Protein AF-A0A496WSV6-F1 (afdb_monomer_lite)

Structure (mmCIF, N/CA/C/O backbone):
data_AF-A0A496WSV6-F1
#
_entry.id   AF-A0A496WSV6-F1
#
loop_
_atom_site.group_PDB
_atom_site.id
_atom_site.type_symbol
_atom_site.label_atom_id
_atom_site.label_alt_id
_atom_site.label_comp_id
_atom_site.label_asym_id
_atom_site.label_entity_id
_atom_site.label_seq_id
_atom_site.pdbx_PDB_ins_code
_atom_site.Cartn_x
_atom_site.Cartn_y
_atom_site.Cartn_z
_atom_site.occupancy
_atom_site.B_iso_or_equiv
_atom_site.auth_seq_id
_atom_site.auth_comp_id
_atom_site.auth_asym_id
_atom_site.auth_atom_id
_atom_site.pdbx_PDB_model_num
ATOM 1 N N . MET A 1 1 ? -21.208 18.941 12.360 1.00 35.00 1 MET A N 1
ATOM 2 C CA . MET A 1 1 ? -20.197 18.711 11.307 1.00 35.00 1 MET A CA 1
ATOM 3 C C . MET A 1 1 ? -18.837 18.659 11.992 1.00 35.00 1 MET A C 1
ATOM 5 O O . MET A 1 1 ? -18.360 19.698 12.429 1.00 35.00 1 MET A O 1
ATOM 9 N N . LYS A 1 2 ? -18.285 17.466 12.254 1.00 34.62 2 LYS A N 1
ATOM 10 C CA . LYS A 1 2 ? -16.935 17.364 12.831 1.00 34.62 2 LYS A CA 1
ATOM 11 C C . LYS A 1 2 ? -15.963 17.747 11.719 1.00 34.62 2 LYS A C 1
ATOM 13 O O . LYS A 1 2 ? -15.994 17.139 10.658 1.00 34.62 2 LYS A O 1
ATOM 18 N N . THR A 1 3 ? -15.175 18.789 11.933 1.00 40.41 3 THR A N 1
ATOM 19 C CA . THR A 1 3 ? -14.076 19.157 11.043 1.00 40.41 3 THR A CA 1
ATOM 20 C C . THR A 1 3 ? -13.110 17.978 10.977 1.00 40.41 3 THR A C 1
ATOM 22 O O . THR A 1 3 ? -12.469 17.640 11.974 1.00 40.41 3 THR A O 1
ATOM 25 N N . GLU A 1 4 ? -13.053 17.300 9.830 1.00 49.38 4 GLU A N 1
ATOM 26 C CA . GLU A 1 4 ? -12.077 16.242 9.590 1.00 49.38 4 GLU A CA 1
ATOM 27 C C . GLU A 1 4 ? -10.682 16.852 9.709 1.00 49.38 4 GLU A C 1
ATOM 29 O O . GLU A 1 4 ? -10.250 17.652 8.877 1.00 49.38 4 GLU A O 1
ATOM 34 N N . LYS A 1 5 ? -9.962 16.508 10.777 1.00 53.25 5 LYS A N 1
ATOM 35 C CA . LYS A 1 5 ? -8.532 16.788 10.853 1.00 53.25 5 LYS A CA 1
ATOM 36 C C . LYS A 1 5 ? -7.864 15.941 9.779 1.00 53.25 5 LYS A C 1
ATOM 38 O O . LYS A 1 5 ? -7.619 14.758 9.981 1.00 53.25 5 LYS A O 1
ATOM 43 N N . THR A 1 6 ? -7.578 16.544 8.630 1.00 74.69 6 THR A N 1
ATOM 44 C CA . THR A 1 6 ? -6.783 15.903 7.586 1.00 74.69 6 THR A CA 1
ATOM 45 C C . THR A 1 6 ? -5.396 15.629 8.154 1.00 74.69 6 THR A C 1
ATOM 47 O O . THR A 1 6 ? -4.602 16.549 8.364 1.00 74.69 6 THR A O 1
ATOM 50 N N . HIS A 1 7 ? -5.103 14.366 8.454 1.00 87.62 7 HIS A N 1
ATOM 51 C CA . HIS A 1 7 ? -3.774 13.980 8.901 1.00 87.62 7 HIS A CA 1
ATOM 52 C C . HIS A 1 7 ? -2.754 14.279 7.801 1.00 87.62 7 HIS A C 1
ATOM 54 O O . HIS A 1 7 ? -2.883 13.824 6.660 1.00 87.62 7 HIS A O 1
ATOM 60 N N . LYS A 1 8 ? -1.730 15.066 8.136 1.00 93.88 8 LYS A N 1
ATOM 61 C CA . LYS A 1 8 ? -0.689 15.453 7.186 1.00 93.88 8 LYS A CA 1
ATOM 62 C C . LYS A 1 8 ? 0.379 14.365 7.107 1.00 93.88 8 LYS A C 1
ATOM 64 O O . LYS A 1 8 ? 1.376 14.418 7.821 1.00 93.88 8 LYS A O 1
ATOM 69 N N . TRP A 1 9 ? 0.164 13.417 6.204 1.00 97.00 9 TRP A N 1
ATOM 70 C CA . TRP A 1 9 ? 1.134 12.373 5.888 1.00 97.00 9 TRP A CA 1
ATOM 71 C C . TRP A 1 9 ? 2.426 12.940 5.280 1.00 97.00 9 TRP A C 1
ATOM 73 O O . TRP A 1 9 ? 2.385 13.813 4.407 1.00 97.00 9 TRP A O 1
ATOM 83 N N . ILE A 1 10 ? 3.571 12.398 5.689 1.00 97.56 10 ILE A N 1
ATOM 84 C CA . ILE A 1 10 ? 4.903 12.737 5.173 1.00 97.56 10 ILE A CA 1
ATOM 85 C C . ILE A 1 10 ? 5.230 11.885 3.944 1.00 97.56 10 ILE A C 1
ATOM 87 O O . ILE A 1 10 ? 5.762 12.399 2.954 1.00 97.56 10 ILE A O 1
ATOM 91 N N . PHE A 1 11 ? 4.916 10.587 3.985 1.00 98.00 11 PHE A N 1
ATOM 92 C CA . PHE A 1 11 ? 5.259 9.659 2.907 1.00 98.00 11 PHE A CA 1
ATOM 93 C C . PHE A 1 11 ? 4.763 10.050 1.499 1.00 98.00 11 PHE A C 1
ATOM 95 O O . PHE A 1 11 ? 5.515 9.794 0.558 1.00 98.00 11 PHE A O 1
ATOM 102 N N . PRO A 1 12 ? 3.596 10.701 1.274 1.00 97.62 12 PRO A N 1
ATOM 103 C CA . PRO A 1 12 ? 3.120 10.957 -0.085 1.00 97.62 12 PRO A CA 1
ATOM 104 C C . PRO A 1 12 ? 4.070 11.828 -0.907 1.00 97.62 12 PRO A C 1
ATOM 106 O O . PRO A 1 12 ? 4.170 11.641 -2.113 1.00 97.62 12 PRO A O 1
ATOM 109 N N . ALA A 1 13 ? 4.800 12.745 -0.263 1.00 97.31 13 ALA A N 1
ATOM 110 C CA . ALA A 1 13 ? 5.805 13.566 -0.936 1.00 97.31 13 ALA A CA 1
ATOM 111 C C . ALA A 1 13 ? 7.042 12.756 -1.368 1.00 97.31 13 ALA A C 1
ATOM 113 O O . ALA A 1 13 ? 7.738 13.136 -2.306 1.00 97.31 13 ALA A O 1
ATOM 114 N N . ARG A 1 14 ? 7.321 11.643 -0.679 1.00 97.88 14 ARG A N 1
ATOM 115 C CA . ARG A 1 14 ? 8.462 10.751 -0.938 1.00 97.88 14 ARG A CA 1
ATOM 116 C C . ARG A 1 14 ? 8.141 9.691 -1.991 1.00 97.88 14 ARG A C 1
ATOM 118 O O . ARG A 1 14 ? 9.049 9.265 -2.685 1.00 97.88 14 ARG A O 1
ATOM 125 N N . PHE A 1 15 ? 6.865 9.338 -2.132 1.00 98.12 15 PHE A N 1
ATOM 126 C CA . PHE A 1 15 ? 6.336 8.401 -3.128 1.00 98.12 15 PHE A CA 1
ATOM 127 C C . PHE A 1 15 ? 5.497 9.128 -4.193 1.00 98.12 15 PHE A C 1
ATOM 129 O O . PHE A 1 15 ? 4.384 8.728 -4.530 1.00 98.12 15 PHE A O 1
ATOM 136 N N . ARG A 1 16 ? 5.993 10.265 -4.691 1.00 97.38 16 ARG A N 1
ATOM 137 C CA . ARG A 1 16 ? 5.431 10.883 -5.902 1.00 97.38 16 ARG A CA 1
ATOM 138 C C . ARG A 1 16 ? 5.873 10.086 -7.132 1.00 97.38 16 ARG A C 1
ATOM 140 O O . ARG A 1 16 ? 6.916 9.439 -7.082 1.00 97.38 16 ARG A O 1
ATOM 147 N N . ALA A 1 17 ? 5.120 10.177 -8.225 1.00 97.19 17 ALA A N 1
ATOM 148 C CA . ALA A 1 17 ? 5.533 9.564 -9.483 1.00 97.19 17 ALA A CA 1
ATOM 149 C C . ALA A 1 17 ? 6.942 10.041 -9.879 1.00 97.19 17 ALA A C 1
ATOM 151 O O . ALA A 1 17 ? 7.282 11.218 -9.666 1.00 97.19 17 ALA A O 1
ATOM 152 N N . ASN A 1 18 ? 7.764 9.129 -10.402 1.00 96.25 18 ASN A N 1
ATOM 153 C CA . ASN A 1 18 ? 9.136 9.412 -10.836 1.00 96.25 18 ASN A CA 1
ATOM 154 C C . ASN A 1 18 ? 10.024 10.009 -9.725 1.00 96.25 18 ASN A C 1
ATOM 156 O O . ASN A 1 18 ? 10.886 10.857 -9.973 1.00 96.25 18 ASN A O 1
ATOM 160 N N . ALA A 1 19 ? 9.784 9.635 -8.462 1.00 96.31 19 ALA A N 1
ATOM 161 C CA . ALA A 1 19 ? 10.563 10.134 -7.325 1.00 96.31 19 ALA A CA 1
ATOM 162 C C . ALA A 1 19 ? 11.994 9.581 -7.283 1.00 96.31 19 ALA A C 1
ATOM 164 O O . ALA A 1 19 ? 12.872 1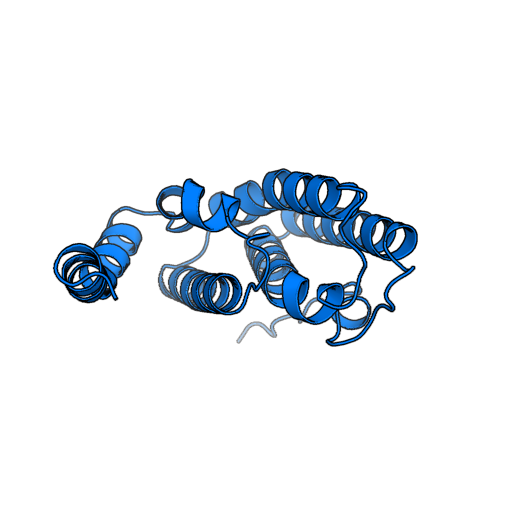0.210 -6.685 1.00 96.31 19 ALA A O 1
ATOM 165 N N . TYR A 1 20 ? 12.222 8.413 -7.880 1.00 97.44 20 TYR A N 1
ATOM 166 C CA . TYR A 1 20 ? 13.450 7.646 -7.740 1.00 97.44 20 TYR A CA 1
ATOM 167 C C . TYR A 1 20 ? 14.100 7.378 -9.099 1.00 97.44 20 TYR A C 1
ATOM 169 O O . TYR A 1 20 ? 13.422 7.152 -10.095 1.00 97.44 20 TYR A O 1
ATOM 177 N N . SER A 1 21 ? 15.433 7.407 -9.134 1.00 95.75 21 SER A N 1
ATOM 178 C CA . SER A 1 21 ? 16.215 6.974 -10.295 1.00 95.75 21 SER A CA 1
ATOM 179 C C . SER A 1 21 ? 16.566 5.491 -10.191 1.00 95.75 21 SER A C 1
ATOM 181 O O . SER A 1 21 ? 16.455 4.886 -9.123 1.00 95.75 21 SER A O 1
ATOM 183 N N . TRP A 1 22 ? 17.095 4.923 -11.272 1.00 95.50 22 TRP A N 1
ATOM 184 C CA . TRP A 1 22 ? 17.426 3.499 -11.352 1.00 95.50 22 TRP A CA 1
ATOM 185 C C . TRP A 1 22 ? 18.351 2.963 -10.246 1.00 95.50 22 TRP A C 1
ATOM 187 O O . TRP A 1 22 ? 18.212 1.815 -9.845 1.00 95.50 22 TRP A O 1
ATOM 197 N N . LYS A 1 23 ? 19.238 3.791 -9.672 1.00 95.25 23 LYS A N 1
ATOM 198 C CA . LYS A 1 23 ? 20.160 3.395 -8.581 1.00 95.25 23 LYS A CA 1
ATOM 199 C C . LYS A 1 23 ? 19.588 3.569 -7.168 1.00 95.25 23 LYS A C 1
ATOM 201 O O . LYS A 1 23 ? 20.305 3.391 -6.182 1.00 95.25 23 LYS A O 1
ATOM 206 N N . ALA A 1 24 ? 18.338 4.003 -7.030 1.00 95.62 24 ALA A N 1
ATOM 207 C CA . ALA A 1 24 ? 17.814 4.498 -5.759 1.00 95.62 24 ALA A CA 1
ATOM 208 C C . ALA A 1 24 ? 17.230 3.413 -4.835 1.00 95.62 24 ALA A C 1
ATOM 210 O O . ALA A 1 24 ? 16.632 3.764 -3.814 1.00 95.62 24 ALA A O 1
ATOM 211 N N . SER A 1 25 ? 17.429 2.121 -5.121 1.00 94.88 25 SER A N 1
ATOM 212 C CA . SER A 1 25 ? 16.811 1.002 -4.388 1.00 94.88 25 SER A CA 1
ATOM 213 C C . SER A 1 25 ? 17.024 1.107 -2.872 1.00 94.88 25 SER A C 1
ATOM 215 O O . SER A 1 25 ? 16.071 1.021 -2.102 1.00 94.88 25 SER A O 1
ATOM 217 N N . ARG A 1 26 ? 18.246 1.427 -2.413 1.00 96.50 26 ARG A N 1
ATOM 218 C CA . ARG A 1 26 ? 18.540 1.611 -0.975 1.00 96.50 26 ARG A CA 1
ATOM 219 C C . ARG A 1 26 ? 17.707 2.726 -0.334 1.00 96.50 26 ARG A C 1
ATOM 221 O O . ARG A 1 26 ? 17.196 2.551 0.774 1.00 96.50 26 ARG A O 1
ATOM 228 N N . LEU A 1 27 ? 17.593 3.873 -1.005 1.00 97.62 27 LEU A N 1
ATOM 229 C CA . LEU A 1 27 ? 16.837 5.019 -0.499 1.00 97.62 27 LEU A CA 1
ATOM 230 C C . LEU A 1 27 ? 15.334 4.720 -0.502 1.00 97.62 27 LEU A C 1
ATOM 232 O O . LEU A 1 27 ? 14.664 5.014 0.486 1.00 97.62 27 LEU A O 1
ATOM 236 N N . ALA A 1 28 ? 14.819 4.097 -1.562 1.00 97.69 28 ALA A N 1
ATOM 237 C CA . ALA A 1 28 ? 13.424 3.681 -1.651 1.00 97.69 28 ALA A CA 1
ATOM 238 C C . ALA A 1 28 ? 13.051 2.703 -0.524 1.00 97.69 28 ALA A C 1
ATOM 240 O O . ALA A 1 28 ? 12.108 2.967 0.223 1.00 97.69 28 ALA A O 1
ATOM 241 N N . CYS A 1 29 ? 13.855 1.659 -0.287 1.00 98.12 29 CYS A N 1
ATOM 242 C CA . CYS A 1 29 ? 13.638 0.719 0.820 1.00 98.12 29 CYS A CA 1
ATOM 243 C C . CYS A 1 29 ? 13.672 1.406 2.196 1.00 98.12 29 CYS A C 1
ATOM 245 O O . CYS A 1 29 ? 12.944 1.027 3.116 1.00 98.12 29 CYS A O 1
ATOM 247 N N . GLN A 1 30 ? 14.518 2.426 2.379 1.00 98.44 30 GLN A N 1
ATOM 248 C CA . GLN A 1 30 ? 14.504 3.235 3.598 1.00 98.44 30 GLN A CA 1
ATOM 249 C C . GLN A 1 30 ? 13.198 4.033 3.729 1.00 98.44 30 GLN A C 1
ATOM 251 O O . GLN A 1 30 ? 12.556 3.971 4.778 1.00 98.44 30 GLN A O 1
ATOM 256 N N . ARG A 1 31 ? 12.786 4.762 2.684 1.00 98.44 31 ARG A N 1
ATOM 257 C CA . ARG A 1 31 ? 11.560 5.576 2.716 1.00 98.44 31 ARG A CA 1
ATOM 258 C C . ARG A 1 31 ? 10.310 4.731 2.911 1.00 98.44 31 ARG A C 1
ATOM 260 O O . ARG A 1 31 ? 9.394 5.180 3.595 1.00 98.44 31 ARG A O 1
ATOM 267 N N . LEU A 1 32 ? 10.305 3.509 2.392 1.00 98.56 32 LEU A N 1
ATOM 268 C CA . LEU A 1 32 ? 9.204 2.573 2.569 1.00 98.56 32 LEU A CA 1
ATOM 269 C C . LEU A 1 32 ? 9.055 2.155 4.033 1.00 98.56 32 LEU A C 1
ATOM 271 O O . LEU A 1 32 ? 7.970 2.263 4.597 1.00 98.56 32 LEU A O 1
ATOM 275 N N . ARG A 1 33 ? 10.157 1.788 4.699 1.00 98.69 33 ARG A N 1
ATOM 276 C CA . ARG A 1 33 ? 10.146 1.470 6.139 1.00 98.69 33 ARG A CA 1
ATOM 277 C C . ARG A 1 33 ? 9.702 2.653 7.001 1.00 98.69 33 ARG A C 1
ATOM 279 O O . ARG A 1 33 ? 8.979 2.465 7.982 1.00 98.69 33 ARG A O 1
ATOM 286 N N . GLU A 1 34 ? 10.122 3.865 6.644 1.00 98.69 34 GLU A N 1
ATOM 287 C CA . GLU A 1 34 ? 9.690 5.096 7.315 1.00 98.69 34 GLU A CA 1
ATOM 288 C C . GLU A 1 34 ? 8.177 5.319 7.158 1.00 98.69 34 GLU A C 1
ATOM 290 O O . GLU A 1 34 ? 7.503 5.583 8.153 1.00 98.69 34 GLU A O 1
ATOM 295 N N . ALA A 1 35 ? 7.637 5.141 5.948 1.00 98.75 35 ALA A N 1
ATOM 296 C CA . ALA A 1 35 ? 6.209 5.274 5.661 1.00 98.75 35 ALA A CA 1
ATOM 297 C C . ALA A 1 35 ? 5.360 4.222 6.397 1.00 98.75 35 ALA A C 1
ATOM 299 O O . ALA A 1 35 ? 4.372 4.562 7.045 1.00 98.75 35 ALA A O 1
ATOM 300 N N . VAL A 1 36 ? 5.788 2.955 6.395 1.00 98.81 36 VAL A N 1
ATOM 301 C CA . VAL A 1 36 ? 5.125 1.881 7.158 1.00 98.81 36 VAL A CA 1
ATOM 302 C C . VAL A 1 36 ? 5.126 2.201 8.654 1.00 98.81 36 VAL A C 1
ATOM 304 O O . VAL A 1 36 ? 4.118 2.020 9.336 1.00 98.81 36 VAL A O 1
ATOM 307 N N . SER A 1 37 ? 6.240 2.718 9.179 1.00 98.75 37 SER A N 1
ATOM 308 C CA . SER A 1 37 ? 6.344 3.113 10.588 1.00 98.75 37 SER A CA 1
ATOM 309 C C . SER A 1 37 ? 5.427 4.288 10.937 1.00 98.75 37 SER A C 1
ATOM 311 O O . SER A 1 37 ? 4.846 4.305 12.022 1.00 98.75 37 SER A O 1
ATOM 313 N N . GLU A 1 38 ? 5.300 5.269 10.043 1.00 98.56 38 GLU A N 1
ATOM 314 C CA . GLU A 1 38 ? 4.359 6.386 10.162 1.00 98.56 38 GLU A CA 1
ATOM 315 C C . GLU A 1 38 ? 2.911 5.873 10.240 1.00 98.56 38 GLU A C 1
ATOM 317 O O . GLU A 1 38 ? 2.216 6.148 11.220 1.00 98.56 38 GLU A O 1
ATOM 322 N N . ILE A 1 39 ? 2.497 5.035 9.285 1.00 98.69 39 ILE A N 1
ATOM 323 C CA . ILE A 1 39 ? 1.144 4.461 9.214 1.00 98.69 39 ILE A CA 1
ATOM 324 C C . ILE A 1 39 ? 0.834 3.612 10.447 1.00 98.69 39 ILE 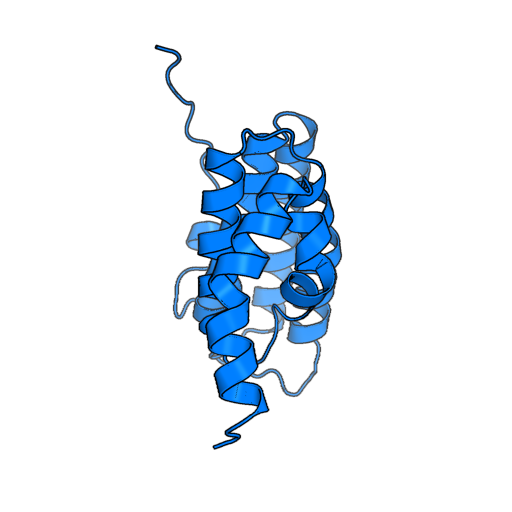A C 1
ATOM 326 O O . ILE A 1 39 ? -0.195 3.813 11.092 1.0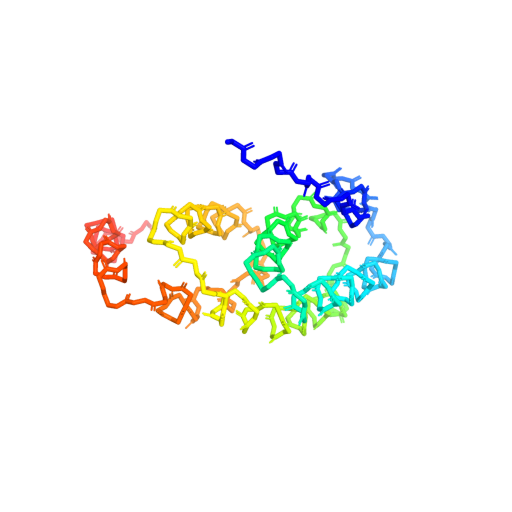0 98.69 39 ILE A O 1
ATOM 330 N N . LYS A 1 40 ? 1.750 2.723 10.855 1.00 98.69 40 LYS A N 1
ATOM 331 C CA . LYS A 1 40 ? 1.595 1.903 12.068 1.00 98.69 40 LYS A CA 1
ATOM 332 C C . LYS A 1 40 ? 1.387 2.751 13.323 1.00 98.69 40 LYS A C 1
ATOM 334 O O . LYS A 1 40 ? 0.640 2.349 14.211 1.00 98.69 40 LYS A O 1
ATOM 339 N N . LYS A 1 41 ? 2.053 3.905 13.439 1.00 98.25 41 LYS A N 1
ATOM 340 C CA . LYS A 1 41 ? 1.884 4.804 14.594 1.00 98.25 41 LYS A CA 1
ATOM 341 C C . LYS A 1 41 ? 0.497 5.439 14.620 1.00 98.25 41 LYS A C 1
ATOM 343 O O . LYS A 1 41 ? -0.092 5.509 15.696 1.00 98.25 41 LYS A O 1
ATOM 348 N N . VAL A 1 42 ? -0.013 5.871 13.468 1.00 98.06 42 VAL A N 1
ATOM 349 C CA . VAL A 1 42 ? -1.357 6.456 13.349 1.00 98.06 42 VAL A CA 1
ATOM 350 C C . VAL A 1 42 ? -2.430 5.398 13.599 1.00 98.06 42 VAL A C 1
ATOM 352 O O . VAL A 1 42 ? -3.299 5.607 14.440 1.00 98.06 42 VAL A O 1
ATOM 355 N N . ALA A 1 43 ? -2.296 4.219 12.985 1.00 97.69 43 ALA A N 1
ATOM 356 C CA . ALA A 1 43 ? -3.246 3.112 13.101 1.00 97.69 43 ALA A CA 1
ATOM 357 C C . ALA A 1 43 ? -3.493 2.645 14.547 1.00 97.69 43 ALA A C 1
ATOM 359 O O . ALA A 1 43 ? -4.569 2.148 14.858 1.00 97.69 43 ALA A O 1
ATOM 360 N N . LYS A 1 44 ? -2.519 2.823 15.452 1.00 97.06 44 LYS A N 1
ATOM 361 C CA . LYS A 1 44 ? -2.681 2.505 16.883 1.00 97.06 44 LYS A CA 1
ATOM 362 C C . LYS A 1 44 ? -3.725 3.371 17.589 1.00 97.06 44 LYS A C 1
ATOM 364 O O . LYS A 1 44 ? -4.266 2.938 18.600 1.00 97.06 44 LYS A O 1
ATOM 369 N N . LYS A 1 45 ? -3.939 4.602 17.121 1.00 96.31 45 LYS A N 1
ATOM 370 C CA . LYS A 1 45 ? -4.863 5.573 17.729 1.00 96.31 45 LYS A CA 1
ATOM 371 C C . LYS A 1 45 ? -6.112 5.771 16.882 1.00 96.31 45 LYS A C 1
ATOM 373 O O . LYS A 1 45 ? -7.200 5.908 17.424 1.00 96.31 45 LYS A O 1
ATOM 378 N N . GLU A 1 46 ? -5.935 5.784 15.566 1.00 96.50 46 GLU A N 1
ATOM 379 C CA . GLU A 1 46 ? -6.973 6.059 14.578 1.00 96.50 46 GLU A CA 1
ATOM 380 C C . GLU A 1 46 ? -6.910 4.964 13.496 1.00 96.50 46 GLU A C 1
ATOM 382 O O . GLU A 1 46 ? -6.272 5.160 12.458 1.00 96.50 46 GLU A O 1
ATOM 387 N N . PRO A 1 47 ? -7.499 3.775 13.742 1.00 96.25 47 PRO A N 1
ATOM 388 C CA . PRO A 1 47 ? -7.345 2.621 12.855 1.00 96.25 47 PRO A CA 1
ATOM 389 C C . PRO A 1 47 ? -7.875 2.856 11.437 1.00 96.25 47 PRO A C 1
ATOM 391 O O . PRO A 1 47 ? -7.211 2.471 10.479 1.00 96.25 47 PRO A O 1
ATOM 394 N N . GLU A 1 48 ? -9.016 3.538 11.287 1.00 96.62 48 GLU A N 1
ATOM 395 C CA . GLU A 1 48 ? -9.576 3.901 9.975 1.00 96.62 48 GLU A CA 1
ATOM 396 C C . GLU A 1 48 ? -8.626 4.800 9.179 1.00 96.62 48 GLU A C 1
ATOM 398 O O . GLU A 1 48 ? -8.317 4.529 8.021 1.00 96.62 48 GLU A O 1
ATOM 403 N N . LEU A 1 49 ? -8.080 5.830 9.829 1.00 97.19 49 LEU A N 1
ATOM 404 C CA . LEU A 1 49 ? -7.100 6.719 9.217 1.00 97.19 49 LEU A CA 1
ATOM 405 C C . LEU A 1 49 ? -5.802 5.973 8.868 1.00 97.19 49 LEU A C 1
ATOM 407 O O . LEU A 1 49 ? -5.198 6.227 7.829 1.00 97.19 49 LEU A O 1
ATOM 411 N N . GLY A 1 50 ? -5.379 5.032 9.714 1.00 98.12 50 GLY A N 1
ATOM 412 C CA . GLY A 1 50 ? -4.266 4.132 9.427 1.00 98.12 50 GLY A CA 1
ATOM 413 C C . GLY A 1 50 ? -4.508 3.270 8.185 1.00 98.12 50 GLY A C 1
ATOM 414 O O . GLY A 1 50 ? -3.609 3.146 7.354 1.00 98.12 50 GLY A O 1
ATOM 415 N N . GLY A 1 51 ? -5.717 2.724 8.029 1.00 98.19 51 GLY A N 1
ATOM 416 C CA . GLY A 1 51 ? -6.130 1.990 6.832 1.00 98.19 51 GLY A CA 1
ATOM 417 C C . GLY A 1 51 ? -6.108 2.866 5.575 1.00 98.19 51 GLY A C 1
ATOM 418 O O . GLY A 1 51 ? -5.505 2.478 4.578 1.00 98.19 51 GLY A O 1
ATOM 419 N N . GLU A 1 52 ? -6.631 4.092 5.650 1.00 98.12 52 GLU A N 1
ATOM 420 C CA . GLU A 1 52 ? -6.564 5.065 4.547 1.00 98.12 52 GLU A CA 1
ATOM 421 C C . GLU A 1 52 ? -5.109 5.382 4.164 1.00 98.12 52 GLU A C 1
ATOM 423 O O . GLU A 1 52 ? -4.760 5.425 2.984 1.00 98.12 52 GLU A O 1
ATOM 428 N N . GLY A 1 53 ? -4.230 5.561 5.156 1.00 98.38 53 GLY A N 1
ATOM 429 C CA . GLY A 1 53 ? -2.797 5.761 4.934 1.00 98.38 53 GLY A CA 1
ATOM 430 C C . GLY A 1 53 ? -2.121 4.565 4.256 1.00 98.38 53 GLY A C 1
ATOM 431 O O . GLY A 1 53 ? -1.292 4.760 3.368 1.00 98.38 53 GLY A O 1
ATOM 432 N N . ALA A 1 54 ? -2.493 3.340 4.637 1.00 98.75 54 ALA A N 1
ATOM 433 C CA . ALA A 1 54 ? -1.997 2.107 4.029 1.00 98.75 54 ALA A CA 1
ATOM 434 C C . ALA A 1 54 ? -2.410 1.982 2.557 1.00 98.75 54 ALA A C 1
ATOM 436 O O . ALA A 1 54 ? -1.538 1.791 1.709 1.00 98.75 54 ALA A O 1
ATOM 437 N N . VAL A 1 55 ? -3.696 2.179 2.248 1.00 98.69 55 VAL A N 1
ATOM 438 C CA . VAL A 1 55 ? -4.211 2.197 0.866 1.00 98.69 55 VAL A CA 1
ATOM 439 C C . VAL A 1 55 ? -3.473 3.252 0.047 1.00 98.69 55 VAL A C 1
ATOM 441 O O . VAL A 1 55 ? -2.925 2.952 -1.010 1.00 98.69 55 VAL A O 1
ATOM 444 N N . ARG A 1 56 ? -3.350 4.472 0.587 1.00 98.56 56 ARG A N 1
ATOM 445 C CA . ARG A 1 56 ? -2.661 5.580 -0.083 1.00 98.56 56 ARG A CA 1
ATOM 446 C C . ARG A 1 56 ? -1.182 5.318 -0.360 1.00 98.56 56 ARG A C 1
ATOM 448 O O . ARG A 1 56 ? -0.636 5.880 -1.308 1.00 98.56 56 ARG A O 1
ATOM 455 N N . LEU A 1 57 ? -0.500 4.541 0.479 1.00 98.69 57 LEU A N 1
ATOM 456 C CA . LEU A 1 57 ? 0.880 4.143 0.217 1.00 98.69 57 LEU A CA 1
ATOM 457 C C . LEU A 1 57 ? 0.945 3.091 -0.894 1.00 98.69 57 LEU A C 1
ATOM 459 O O . LEU A 1 57 ? 1.772 3.251 -1.785 1.00 98.69 57 LEU A O 1
ATOM 463 N N . MET A 1 58 ? 0.069 2.079 -0.871 1.00 98.69 58 MET A N 1
ATOM 464 C CA . MET A 1 58 ? 0.017 1.018 -1.890 1.00 98.69 58 MET A CA 1
ATOM 465 C C . MET A 1 58 ? -0.226 1.578 -3.298 1.00 98.69 58 MET A C 1
ATOM 467 O O . MET A 1 58 ? 0.539 1.261 -4.202 1.00 98.69 58 MET A O 1
ATOM 471 N N . GLU A 1 59 ? -1.173 2.511 -3.459 1.00 98.38 59 GLU A N 1
ATOM 472 C CA . GLU A 1 59 ? -1.423 3.230 -4.728 1.00 98.38 59 GLU A CA 1
ATOM 473 C C . GLU A 1 59 ? -0.183 3.925 -5.301 1.00 98.38 59 GLU A C 1
ATOM 475 O O . GLU A 1 59 ? -0.086 4.211 -6.492 1.00 98.38 59 GLU A O 1
ATOM 480 N N . LYS A 1 60 ? 0.752 4.290 -4.427 1.00 98.25 60 LYS A N 1
ATOM 481 C CA . LYS A 1 60 ? 1.920 5.091 -4.778 1.00 98.25 60 LYS A CA 1
ATOM 482 C C . LYS A 1 60 ? 3.170 4.268 -5.008 1.00 98.25 60 LYS A C 1
ATOM 484 O O . LYS A 1 60 ? 4.179 4.851 -5.398 1.00 98.25 60 LYS A O 1
ATOM 489 N N . LEU A 1 61 ? 3.130 2.961 -4.753 1.00 98.00 61 LEU A N 1
ATOM 490 C CA . LEU A 1 61 ? 4.303 2.110 -4.896 1.00 98.00 61 LEU A CA 1
ATOM 491 C C . LEU A 1 61 ? 4.751 2.068 -6.350 1.00 98.00 61 LEU A C 1
ATOM 493 O O . LEU A 1 61 ? 5.850 2.534 -6.636 1.00 98.00 61 LEU A O 1
ATOM 497 N N . TRP A 1 62 ? 3.899 1.597 -7.261 1.00 97.50 62 TRP A N 1
ATOM 498 C CA . TRP A 1 62 ? 4.301 1.424 -8.653 1.00 97.50 62 TRP A CA 1
ATOM 499 C C . TRP A 1 62 ? 4.769 2.735 -9.317 1.00 97.50 62 TRP A C 1
ATOM 501 O O . TRP A 1 62 ? 5.947 2.805 -9.674 1.00 97.50 62 TRP A O 1
ATOM 511 N N . PRO A 1 63 ? 3.984 3.835 -9.342 1.00 97.75 63 PRO A N 1
ATOM 512 C CA . PRO A 1 63 ? 4.416 5.065 -10.017 1.00 97.75 63 PRO A CA 1
ATOM 513 C C . PRO A 1 63 ? 5.682 5.699 -9.420 1.00 97.75 63 PRO A C 1
ATOM 515 O O . PRO A 1 63 ? 6.389 6.461 -10.077 1.00 97.75 63 PRO A O 1
ATOM 518 N N . ALA A 1 64 ? 5.966 5.463 -8.134 1.00 98.06 64 ALA A N 1
ATOM 519 C CA . ALA A 1 64 ? 7.186 5.976 -7.521 1.00 98.06 64 ALA A CA 1
ATOM 520 C C . ALA A 1 64 ? 8.404 5.105 -7.851 1.00 98.06 64 ALA A C 1
ATOM 522 O O . ALA A 1 64 ? 9.504 5.642 -7.998 1.00 98.06 64 ALA A O 1
ATOM 523 N N . LEU A 1 65 ? 8.222 3.784 -7.909 1.00 97.44 65 LEU A N 1
ATOM 524 C CA . LEU A 1 65 ? 9.295 2.790 -7.929 1.00 97.44 65 LEU A CA 1
ATOM 525 C C . LEU A 1 65 ? 9.606 2.229 -9.326 1.00 97.44 65 LEU A C 1
ATOM 527 O O . LEU A 1 65 ? 10.656 1.610 -9.471 1.00 97.44 65 LEU A O 1
ATOM 531 N N . GLU A 1 66 ? 8.759 2.471 -10.332 1.00 96.75 66 GLU A N 1
ATOM 532 C CA . GLU A 1 66 ? 8.830 1.871 -11.681 1.00 96.75 66 GLU A CA 1
ATOM 533 C C . GLU A 1 66 ? 10.178 2.033 -12.404 1.00 96.75 66 GLU A C 1
ATOM 535 O O . GLU A 1 66 ? 10.541 1.225 -13.254 1.00 96.75 66 GLU A O 1
ATOM 540 N N . HIS A 1 67 ? 10.955 3.064 -12.067 1.00 96.56 67 HIS A N 1
ATOM 541 C CA . HIS A 1 67 ? 12.250 3.333 -12.695 1.00 96.56 67 HIS A CA 1
ATOM 542 C C . HIS A 1 67 ? 13.448 2.748 -11.951 1.00 96.56 67 HIS A C 1
ATOM 544 O O . HIS A 1 67 ? 14.577 2.917 -12.412 1.00 96.56 67 HIS A O 1
ATOM 550 N N . ILE A 1 68 ? 13.244 2.128 -10.786 1.00 96.19 68 ILE A N 1
ATOM 551 C CA . ILE A 1 68 ? 14.326 1.547 -9.992 1.00 96.19 68 ILE A CA 1
ATOM 552 C C . ILE A 1 68 ? 14.758 0.212 -10.604 1.00 96.19 68 ILE A C 1
ATOM 554 O O . ILE A 1 68 ? 13.922 -0.601 -10.971 1.00 96.19 68 ILE A O 1
ATOM 558 N N . ASP A 1 69 ? 16.065 -0.051 -10.653 1.00 92.44 69 ASP A N 1
ATOM 559 C CA . ASP A 1 69 ? 16.568 -1.379 -11.001 1.00 92.44 69 ASP A CA 1
ATOM 560 C C . ASP A 1 69 ? 16.229 -2.388 -9.886 1.00 92.44 69 ASP A C 1
ATOM 562 O O . ASP A 1 69 ? 16.665 -2.267 -8.729 1.00 92.44 69 ASP A O 1
ATOM 566 N N . THR A 1 70 ? 15.418 -3.381 -10.247 1.00 89.81 70 THR A N 1
ATOM 567 C CA . THR A 1 70 ? 14.876 -4.407 -9.352 1.00 89.81 70 THR A CA 1
ATOM 568 C C . THR A 1 70 ? 15.662 -5.717 -9.390 1.00 89.81 70 THR A C 1
ATOM 570 O O . THR A 1 70 ? 15.370 -6.607 -8.591 1.00 89.81 70 THR A O 1
ATOM 573 N N . SER A 1 71 ? 16.699 -5.825 -10.230 1.00 90.38 71 SER A N 1
ATOM 574 C CA . SER A 1 71 ? 17.467 -7.059 -10.475 1.00 90.38 71 SER A CA 1
ATOM 575 C C . SER A 1 71 ? 18.051 -7.711 -9.215 1.00 90.38 71 SER A C 1
ATOM 577 O O . SER A 1 71 ? 18.139 -8.932 -9.124 1.00 90.38 71 SER A O 1
ATOM 579 N N . SER A 1 72 ? 18.407 -6.913 -8.203 1.00 89.44 72 SER A N 1
ATOM 580 C CA . SER A 1 72 ? 18.927 -7.411 -6.917 1.00 89.44 72 SER A CA 1
ATOM 581 C C . SER A 1 72 ? 17.881 -8.089 -6.020 1.00 89.44 72 SER A C 1
ATOM 583 O O . SER A 1 72 ? 18.241 -8.648 -4.986 1.00 89.44 72 SER A O 1
ATOM 585 N N . GLY A 1 73 ? 16.586 -7.958 -6.326 1.00 92.56 73 GLY A N 1
ATOM 586 C CA . GLY A 1 73 ? 15.474 -8.434 -5.493 1.00 92.56 73 GLY A CA 1
ATOM 587 C C . GLY A 1 73 ? 15.233 -7.632 -4.204 1.00 92.56 73 GLY A C 1
ATOM 588 O O . GLY A 1 73 ? 14.151 -7.710 -3.625 1.00 92.56 73 GLY A O 1
ATOM 589 N N . ALA A 1 74 ? 16.182 -6.791 -3.774 1.00 93.94 74 ALA A N 1
ATOM 590 C CA . ALA A 1 74 ? 16.107 -6.068 -2.502 1.00 93.94 74 ALA A CA 1
ATOM 591 C C . ALA A 1 74 ? 14.885 -5.139 -2.390 1.00 93.94 74 ALA A C 1
ATOM 593 O O . ALA A 1 74 ? 14.318 -4.994 -1.303 1.00 93.94 74 ALA A O 1
ATOM 594 N N . LEU A 1 75 ? 14.477 -4.508 -3.498 1.00 96.31 75 LEU A N 1
ATOM 595 C CA . LEU A 1 75 ? 13.280 -3.666 -3.523 1.00 96.31 75 LEU A CA 1
ATOM 596 C C . LEU A 1 75 ? 12.005 -4.505 -3.401 1.00 96.31 75 LEU A C 1
ATOM 598 O O . LEU A 1 75 ? 11.162 -4.186 -2.569 1.00 96.31 75 LEU A O 1
ATOM 602 N N . GLY A 1 76 ? 11.908 -5.606 -4.153 1.00 96.19 76 GLY A N 1
ATOM 603 C CA . GLY A 1 76 ? 10.770 -6.525 -4.086 1.00 96.19 76 GLY A CA 1
ATOM 604 C C . GLY A 1 76 ? 10.575 -7.098 -2.683 1.00 96.19 76 GLY A C 1
ATOM 605 O O . GLY A 1 76 ? 9.477 -7.020 -2.139 1.00 96.19 76 GLY A O 1
ATOM 606 N N . SER A 1 77 ? 11.647 -7.558 -2.026 1.00 97.00 77 SER A N 1
ATOM 607 C CA . SER A 1 77 ? 11.570 -8.031 -0.635 1.00 97.00 77 SER A CA 1
ATOM 608 C C . SER A 1 77 ? 11.119 -6.937 0.339 1.00 97.00 77 SER A C 1
ATOM 610 O O . SER A 1 77 ? 10.367 -7.210 1.274 1.00 97.00 77 SER A O 1
ATOM 612 N N . ALA A 1 78 ? 11.557 -5.689 0.139 1.00 98.06 78 ALA A N 1
ATOM 613 C CA . ALA A 1 78 ? 11.131 -4.573 0.979 1.00 98.06 78 ALA A CA 1
ATOM 614 C C . ALA A 1 78 ? 9.650 -4.221 0.772 1.00 98.06 78 ALA A C 1
ATOM 616 O O . ALA A 1 78 ? 8.962 -3.925 1.751 1.00 98.06 78 ALA A O 1
ATOM 617 N N . VAL A 1 79 ? 9.165 -4.269 -0.474 1.00 98.19 79 VAL A N 1
ATOM 618 C CA . VAL A 1 79 ? 7.751 -4.065 -0.811 1.00 98.19 79 VAL A CA 1
ATOM 619 C C . VAL A 1 79 ? 6.890 -5.172 -0.221 1.00 98.19 79 VAL A C 1
ATOM 621 O O . VAL A 1 79 ? 5.969 -4.867 0.531 1.00 98.19 79 VAL A O 1
ATOM 624 N N . ASN A 1 80 ? 7.246 -6.437 -0.437 1.00 97.94 80 ASN A N 1
ATOM 625 C CA . ASN A 1 80 ? 6.530 -7.576 0.131 1.00 97.94 80 ASN A CA 1
ATOM 626 C C . ASN A 1 80 ? 6.427 -7.477 1.668 1.00 97.94 80 ASN A C 1
ATOM 628 O O . ASN A 1 80 ? 5.330 -7.493 2.224 1.00 97.94 80 ASN A O 1
ATOM 632 N N . LYS A 1 81 ? 7.544 -7.192 2.355 1.00 98.44 81 LYS A N 1
ATOM 633 C CA . LYS A 1 81 ? 7.557 -6.976 3.812 1.00 98.44 81 LYS A CA 1
ATOM 634 C C . LYS A 1 81 ? 6.677 -5.800 4.258 1.00 98.44 81 LYS A C 1
ATOM 636 O O . LYS A 1 81 ? 6.147 -5.831 5.377 1.00 98.44 81 LYS A O 1
ATOM 641 N N . ALA A 1 82 ? 6.564 -4.749 3.442 1.00 98.62 82 ALA A N 1
ATOM 642 C CA . ALA A 1 82 ? 5.682 -3.618 3.707 1.00 98.62 82 ALA A CA 1
ATOM 643 C C . ALA A 1 82 ? 4.207 -4.001 3.531 1.00 98.62 82 ALA A C 1
ATOM 645 O O . ALA A 1 82 ? 3.390 -3.619 4.365 1.00 98.62 82 ALA A O 1
ATOM 646 N N . LEU A 1 83 ? 3.858 -4.790 2.514 1.00 98.69 83 LEU A N 1
ATOM 647 C CA . LEU A 1 83 ? 2.491 -5.277 2.313 1.00 98.69 83 LEU A CA 1
ATOM 648 C C . LEU A 1 83 ? 2.046 -6.209 3.447 1.00 98.69 83 LEU A C 1
ATOM 650 O O . LEU A 1 83 ? 0.964 -5.999 3.996 1.00 98.69 83 LEU A O 1
ATOM 654 N N . ASP A 1 84 ? 2.912 -7.120 3.902 1.00 98.50 84 ASP A N 1
ATOM 655 C CA . ASP A 1 84 ? 2.667 -7.958 5.091 1.00 98.50 84 ASP A CA 1
ATOM 656 C C . ASP A 1 84 ? 2.311 -7.133 6.331 1.00 98.50 84 ASP A C 1
ATOM 658 O O . ASP A 1 84 ? 1.522 -7.541 7.183 1.00 98.50 84 ASP A O 1
ATOM 662 N N . ASP A 1 85 ? 2.916 -5.954 6.442 1.00 98.56 85 ASP A N 1
ATOM 663 C CA . ASP A 1 85 ? 2.720 -5.040 7.554 1.00 98.56 85 ASP A CA 1
ATOM 664 C C . ASP A 1 85 ? 1.457 -4.177 7.409 1.00 98.56 85 ASP A C 1
ATOM 666 O O . ASP A 1 85 ? 0.845 -3.822 8.419 1.00 98.56 85 ASP A O 1
ATOM 670 N N . LEU A 1 86 ? 1.091 -3.802 6.181 1.00 98.75 86 LEU A N 1
ATOM 671 C CA . LEU A 1 86 ? 0.024 -2.844 5.886 1.00 98.75 86 LEU A CA 1
ATOM 672 C C . LEU A 1 86 ? -1.335 -3.511 5.655 1.00 98.75 86 LEU A C 1
ATOM 674 O O . LEU A 1 86 ? -2.341 -2.983 6.125 1.00 98.75 86 LEU A O 1
ATOM 678 N N . ILE A 1 87 ? -1.391 -4.669 4.989 1.00 98.62 87 ILE A N 1
ATOM 679 C CA . ILE A 1 87 ? -2.660 -5.366 4.721 1.00 98.62 87 ILE A CA 1
ATOM 680 C C . ILE A 1 87 ? -3.422 -5.645 6.029 1.00 98.62 87 ILE A C 1
ATOM 682 O O . ILE A 1 87 ? -4.597 -5.287 6.108 1.00 98.62 87 ILE A O 1
ATOM 686 N N . PRO A 1 88 ? -2.801 -6.164 7.114 1.00 98.44 88 PRO A N 1
ATOM 687 C CA . PRO A 1 88 ? -3.514 -6.368 8.375 1.00 98.44 88 PRO A CA 1
ATOM 688 C C . PRO A 1 88 ? -4.074 -5.081 8.994 1.00 98.44 88 PRO A C 1
ATOM 690 O O . PRO A 1 88 ? -5.033 -5.158 9.758 1.00 98.44 88 PRO A O 1
ATOM 693 N N . ILE A 1 89 ? -3.490 -3.914 8.698 1.00 98.50 89 ILE A N 1
ATOM 694 C CA . ILE A 1 89 ? -4.004 -2.618 9.166 1.00 98.50 89 ILE A CA 1
ATOM 695 C C . ILE A 1 89 ? -5.312 -2.291 8.446 1.00 98.50 89 ILE A C 1
ATOM 697 O O . ILE A 1 89 ? -6.279 -1.917 9.102 1.00 98.50 89 ILE A O 1
ATOM 701 N N . ILE A 1 90 ? -5.358 -2.485 7.125 1.00 98.31 90 ILE A N 1
ATOM 702 C CA . ILE A 1 90 ? -6.566 -2.270 6.319 1.00 98.31 90 ILE A CA 1
ATOM 703 C C . ILE A 1 90 ? -7.658 -3.253 6.749 1.00 98.31 90 ILE A C 1
ATOM 705 O O . ILE A 1 90 ? -8.778 -2.846 7.045 1.00 98.31 90 ILE A O 1
ATOM 709 N N . VAL A 1 91 ? -7.326 -4.543 6.861 1.00 97.69 91 VAL A N 1
ATOM 710 C CA . VAL A 1 91 ? -8.270 -5.596 7.269 1.00 97.69 91 VAL A CA 1
ATOM 711 C C . VAL A 1 91 ? -8.912 -5.270 8.621 1.00 97.69 91 VAL A C 1
ATOM 713 O O . VAL A 1 91 ? -10.133 -5.295 8.734 1.00 97.69 91 VAL A O 1
ATOM 716 N N . LYS A 1 92 ? -8.112 -4.891 9.627 1.00 96.50 92 LYS A N 1
ATOM 717 C CA . LYS A 1 92 ? -8.588 -4.639 11.001 1.00 96.50 92 LYS A CA 1
ATOM 718 C C . LYS A 1 92 ? -9.238 -3.268 11.213 1.00 96.50 92 LYS A C 1
ATOM 720 O O . LYS A 1 92 ? -9.794 -3.039 12.286 1.00 96.50 92 LYS A O 1
ATOM 725 N N . ALA A 1 93 ? -9.142 -2.346 10.256 1.00 96.44 93 ALA A N 1
ATOM 726 C CA . ALA A 1 93 ? -9.736 -1.021 10.388 1.00 96.44 93 ALA A CA 1
ATOM 727 C C . ALA A 1 93 ? -11.278 -1.118 10.402 1.00 96.44 93 ALA A C 1
ATOM 729 O O . ALA A 1 93 ? -11.856 -1.650 9.451 1.00 96.44 93 ALA A O 1
ATOM 730 N N . PRO A 1 94 ? -11.967 -0.610 11.439 1.00 94.50 94 PRO A N 1
ATOM 731 C CA . PRO A 1 94 ? -13.420 -0.664 11.517 1.00 94.50 94 PRO A CA 1
ATOM 732 C C . PRO A 1 94 ? -14.013 0.438 10.636 1.00 94.50 94 PRO A C 1
ATOM 734 O O . PRO A 1 94 ? -14.242 1.539 11.106 1.00 94.50 94 PRO A O 1
ATOM 737 N N . THR A 1 95 ? -14.222 0.167 9.351 1.00 93.06 95 THR A N 1
ATOM 738 C CA . THR A 1 95 ? -14.798 1.134 8.407 1.00 93.06 95 THR A CA 1
ATOM 739 C C . THR A 1 95 ? -16.211 0.754 7.999 1.00 93.06 95 THR A C 1
ATOM 741 O O . THR A 1 95 ? -16.580 -0.421 8.003 1.00 93.06 95 THR A O 1
ATOM 744 N N . ASP A 1 96 ? -17.010 1.751 7.615 1.00 92.44 96 ASP A N 1
ATOM 745 C CA . ASP A 1 96 ? -18.277 1.478 6.946 1.00 92.44 96 ASP A CA 1
ATOM 746 C C . ASP A 1 96 ? -18.055 0.871 5.547 1.00 92.44 96 ASP A C 1
ATOM 748 O O . ASP A 1 96 ? -16.977 0.978 4.947 1.00 92.44 96 ASP A O 1
ATOM 752 N N . LYS A 1 97 ? -19.105 0.239 5.009 1.00 91.62 97 LYS A N 1
ATOM 753 C CA . LYS A 1 97 ? -19.072 -0.429 3.701 1.00 91.62 97 LYS A CA 1
ATOM 754 C C . LYS A 1 97 ? -18.648 0.509 2.565 1.00 91.62 97 LYS A C 1
ATOM 756 O O . LYS A 1 97 ? -17.958 0.081 1.650 1.00 91.62 97 LYS A O 1
ATOM 761 N N . LYS A 1 98 ? -19.030 1.785 2.616 1.00 92.44 98 LYS A N 1
ATOM 762 C CA . LYS A 1 98 ? -18.759 2.754 1.548 1.00 92.44 98 LYS A CA 1
ATOM 763 C C . LYS A 1 98 ? -17.287 3.165 1.525 1.00 92.44 98 LYS A C 1
ATOM 765 O O . LYS A 1 98 ? -16.696 3.250 0.452 1.00 92.44 98 LYS A O 1
ATOM 770 N N . ILE A 1 99 ? -16.690 3.411 2.691 1.00 94.94 99 ILE A N 1
ATOM 771 C CA . ILE A 1 99 ? -15.251 3.678 2.814 1.00 94.94 99 ILE A CA 1
ATOM 772 C C . ILE A 1 99 ? -14.466 2.441 2.381 1.00 94.94 99 ILE A C 1
ATOM 774 O O . ILE A 1 99 ? -13.506 2.558 1.619 1.00 94.94 99 ILE A O 1
ATOM 778 N N . ARG A 1 100 ? -14.903 1.257 2.826 1.00 96.88 100 ARG A N 1
ATOM 779 C CA . ARG A 1 100 ? -14.273 -0.013 2.474 1.00 96.88 100 ARG A CA 1
ATOM 780 C C . ARG A 1 100 ? -14.288 -0.275 0.967 1.00 96.88 100 ARG A C 1
ATOM 782 O O . ARG A 1 100 ? -13.234 -0.555 0.408 1.00 96.88 100 ARG A O 1
ATOM 789 N N . ASP A 1 101 ? -15.436 -0.114 0.312 1.00 94.81 101 ASP A N 1
ATOM 790 C CA . ASP A 1 101 ? -15.567 -0.263 -1.142 1.00 94.81 101 ASP A CA 1
ATOM 791 C C . ASP A 1 101 ? -14.630 0.700 -1.883 1.00 94.81 101 ASP A C 1
ATOM 793 O O . ASP A 1 101 ? -13.886 0.279 -2.765 1.00 94.81 101 ASP A O 1
ATOM 797 N N . LYS A 1 102 ? -14.567 1.970 -1.461 1.00 96.75 102 LYS A N 1
ATOM 798 C CA . LYS A 1 102 ? -13.670 2.964 -2.070 1.00 96.75 102 LYS A CA 1
ATOM 799 C C . LYS A 1 102 ? -12.189 2.599 -1.923 1.00 96.75 102 LYS A C 1
ATOM 801 O O . LYS A 1 102 ? -11.385 2.898 -2.803 1.00 96.75 102 LYS A O 1
ATOM 806 N N . TRP A 1 103 ? -11.793 1.999 -0.800 1.00 98.19 103 TRP A N 1
ATOM 807 C CA . TRP A 1 103 ? -10.431 1.487 -0.633 1.00 98.19 103 TRP A CA 1
ATOM 808 C C . TRP A 1 103 ? -10.134 0.350 -1.604 1.00 98.19 103 TRP A C 1
ATOM 810 O O . TRP A 1 103 ? -9.062 0.341 -2.202 1.00 98.19 103 TRP A O 1
ATOM 820 N N . LEU A 1 104 ? -11.078 -0.570 -1.791 1.00 98.00 104 LEU A N 1
ATOM 821 C CA . LEU A 1 104 ? -10.929 -1.684 -2.722 1.00 98.00 104 LEU A CA 1
ATOM 822 C C . LEU A 1 104 ? -10.861 -1.193 -4.171 1.00 98.00 104 LEU A C 1
ATOM 824 O O . LEU A 1 104 ? -9.974 -1.616 -4.893 1.00 98.00 104 LEU A O 1
ATOM 828 N N . GLU A 1 105 ? -11.681 -0.223 -4.580 1.00 97.50 105 GLU A N 1
ATOM 829 C CA . GLU A 1 105 ? -11.601 0.388 -5.923 1.00 97.50 105 GLU A CA 1
ATOM 830 C C . GLU A 1 105 ? -10.201 0.936 -6.223 1.00 97.50 105 GLU A C 1
ATOM 832 O O . GLU A 1 105 ? -9.628 0.702 -7.286 1.00 97.50 105 GLU A O 1
ATOM 837 N N . ARG A 1 106 ? -9.618 1.622 -5.240 1.00 98.44 106 ARG A N 1
ATOM 838 C CA . ARG A 1 106 ? -8.275 2.198 -5.328 1.00 98.44 106 ARG A CA 1
ATOM 839 C C . ARG A 1 106 ? -7.179 1.140 -5.377 1.00 98.44 106 ARG A C 1
ATOM 841 O O . ARG A 1 106 ? -6.246 1.264 -6.164 1.00 98.44 106 ARG A O 1
ATOM 848 N N . LEU A 1 107 ? -7.287 0.100 -4.551 1.00 98.31 107 LEU A N 1
ATOM 849 C CA . LEU A 1 107 ? -6.347 -1.022 -4.562 1.00 98.31 107 LEU A CA 1
ATOM 850 C C . LEU A 1 107 ? -6.445 -1.829 -5.857 1.00 98.31 107 LEU A C 1
ATOM 852 O O . LEU A 1 107 ? -5.416 -2.229 -6.388 1.00 98.31 107 LEU A O 1
ATOM 856 N N . TRP A 1 108 ? -7.655 -2.024 -6.382 1.00 96.69 108 TRP A N 1
ATOM 857 C CA . TRP A 1 108 ? -7.889 -2.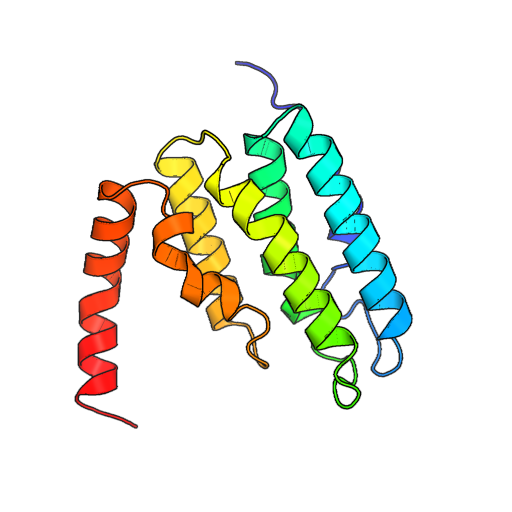681 -7.664 1.00 96.69 108 TRP A CA 1
ATOM 858 C C . TRP A 1 108 ? -7.185 -1.936 -8.793 1.00 96.69 108 TRP A C 1
ATOM 860 O O . TRP A 1 108 ? -6.416 -2.540 -9.535 1.00 96.69 108 TRP A O 1
ATOM 870 N N . GLN A 1 109 ? -7.380 -0.616 -8.874 1.00 97.38 109 GLN A N 1
ATOM 871 C CA . GLN A 1 109 ? -6.690 0.208 -9.864 1.00 97.38 109 GLN A CA 1
ATOM 872 C C . GLN A 1 109 ? -5.168 0.145 -9.690 1.00 97.38 109 GLN A C 1
ATOM 874 O O . GLN A 1 109 ? -4.450 -0.043 -10.663 1.00 97.38 109 GLN A O 1
ATOM 879 N N . ALA A 1 110 ? -4.674 0.235 -8.451 1.00 97.88 110 ALA A N 1
ATOM 880 C CA . ALA A 1 110 ? -3.244 0.150 -8.179 1.00 97.88 110 ALA A CA 1
ATOM 881 C C . ALA A 1 110 ? -2.637 -1.194 -8.616 1.00 97.88 110 ALA A C 1
ATOM 883 O O . ALA A 1 110 ? -1.534 -1.196 -9.149 1.00 97.88 110 ALA A O 1
ATOM 884 N N . MET A 1 111 ? -3.343 -2.314 -8.409 1.00 96.50 111 MET A N 1
ATOM 885 C CA . MET A 1 111 ? -2.925 -3.634 -8.901 1.00 96.50 111 MET A CA 1
ATOM 886 C C . MET A 1 111 ? -2.951 -3.702 -10.429 1.00 96.50 111 MET A C 1
ATOM 888 O O . MET A 1 111 ? -2.025 -4.239 -11.022 1.00 96.50 111 MET A O 1
ATOM 892 N N . ALA A 1 112 ? -3.988 -3.153 -11.068 1.00 94.06 112 ALA A N 1
ATOM 893 C CA . ALA A 1 112 ? -4.102 -3.140 -12.526 1.00 94.06 112 ALA A CA 1
ATOM 894 C C . ALA A 1 112 ? -2.987 -2.321 -13.199 1.00 94.06 112 ALA A C 1
ATOM 896 O O . ALA A 1 112 ? -2.546 -2.669 -14.292 1.00 94.06 112 ALA A O 1
ATOM 897 N N . ASP A 1 113 ? -2.526 -1.255 -12.540 1.00 95.88 113 ASP A N 1
ATOM 898 C CA . ASP A 1 113 ? -1.441 -0.403 -13.029 1.00 95.88 113 ASP A CA 1
ATOM 899 C C . ASP A 1 113 ? -0.043 -0.978 -12.734 1.00 95.88 113 ASP A C 1
ATOM 901 O O . ASP A 1 113 ? 0.937 -0.500 -13.303 1.00 95.88 113 ASP A O 1
ATOM 905 N N . ASP A 1 114 ? 0.077 -1.967 -11.843 1.00 94.75 114 ASP A N 1
ATOM 906 C CA . ASP A 1 114 ? 1.355 -2.494 -11.361 1.00 94.75 114 ASP A CA 1
ATOM 907 C C . ASP A 1 114 ? 2.081 -3.330 -12.425 1.00 94.75 114 ASP A C 1
ATOM 909 O O . ASP A 1 114 ? 1.755 -4.488 -12.683 1.00 94.75 114 ASP A O 1
ATOM 913 N N . GLY A 1 115 ? 3.117 -2.749 -13.028 1.00 91.75 115 GLY A N 1
ATOM 914 C CA . GLY A 1 115 ? 3.854 -3.379 -14.123 1.00 91.75 115 GLY A CA 1
ATOM 915 C C . GLY A 1 115 ? 4.799 -4.515 -13.720 1.00 91.75 115 GLY A C 1
ATOM 916 O O . GLY A 1 115 ? 5.361 -5.156 -14.608 1.00 91.75 115 GLY A O 1
ATOM 917 N N . VAL A 1 116 ? 5.021 -4.761 -12.421 1.00 92.19 116 VAL A N 1
ATOM 918 C CA . VAL A 1 116 ? 5.945 -5.811 -11.932 1.00 92.19 116 VAL A CA 1
ATOM 919 C C . VAL A 1 116 ? 5.351 -6.688 -10.832 1.00 92.19 116 VAL A C 1
ATOM 921 O O . VAL A 1 116 ? 6.091 -7.430 -10.184 1.00 92.19 116 VAL A O 1
ATOM 924 N N . ASP A 1 117 ? 4.037 -6.607 -10.628 1.00 93.50 117 ASP A N 1
ATOM 925 C CA . ASP A 1 117 ? 3.291 -7.441 -9.684 1.00 93.50 117 ASP A CA 1
ATOM 926 C C . ASP A 1 117 ? 3.770 -7.320 -8.221 1.00 93.50 117 ASP A C 1
ATOM 928 O O . ASP A 1 117 ? 3.790 -8.273 -7.439 1.00 93.50 117 ASP A O 1
ATOM 932 N N . TYR A 1 118 ? 4.166 -6.115 -7.806 1.00 95.88 118 TYR A N 1
ATOM 933 C CA . TYR A 1 118 ? 4.448 -5.843 -6.399 1.00 95.88 118 TYR A CA 1
ATOM 934 C C . TYR A 1 118 ? 3.239 -6.056 -5.496 1.00 95.88 118 TYR A C 1
ATOM 936 O O . TYR A 1 118 ? 3.405 -6.478 -4.350 1.00 95.88 118 TYR A O 1
ATOM 944 N N . LEU A 1 119 ? 2.045 -5.741 -5.988 1.00 97.62 119 LEU A N 1
ATOM 945 C CA . LEU A 1 119 ? 0.795 -5.808 -5.251 1.00 97.62 119 LEU A CA 1
ATOM 946 C C . LEU A 1 119 ? 0.122 -7.188 -5.290 1.00 97.62 119 LEU A C 1
ATOM 948 O O . LEU A 1 119 ? -0.959 -7.308 -4.720 1.00 97.62 119 LEU A O 1
ATOM 952 N N . SER A 1 120 ? 0.757 -8.239 -5.827 1.00 96.62 120 SER A N 1
ATOM 953 C CA . SER A 1 120 ? 0.253 -9.627 -5.761 1.00 96.62 120 SER A CA 1
ATOM 954 C C . SER A 1 120 ? -0.324 -10.021 -4.382 1.00 96.62 120 SER A C 1
ATOM 956 O O . SER A 1 120 ? -1.470 -10.480 -4.334 1.00 96.62 120 SER A O 1
ATOM 958 N N . PRO A 1 121 ? 0.336 -9.734 -3.233 1.00 98.06 121 PRO A N 1
ATOM 959 C CA . PRO A 1 121 ? -0.215 -10.066 -1.913 1.00 98.06 121 PRO A CA 1
ATOM 960 C C . PRO A 1 121 ? -1.554 -9.387 -1.573 1.00 98.06 121 PRO A C 1
ATOM 962 O O . PRO A 1 121 ? -2.279 -9.852 -0.693 1.00 98.06 121 PRO A O 1
ATOM 965 N N . VAL A 1 122 ? -1.880 -8.263 -2.221 1.00 97.56 122 VAL A N 1
ATOM 966 C CA . VAL A 1 122 ? -3.183 -7.590 -2.094 1.00 97.56 122 VAL A CA 1
ATOM 967 C C . VAL A 1 122 ? -4.267 -8.434 -2.766 1.00 97.56 122 VAL A C 1
ATOM 969 O O . VAL A 1 122 ? -5.326 -8.632 -2.171 1.00 97.56 122 VAL A O 1
ATOM 972 N N . GLY A 1 123 ? -3.987 -8.979 -3.952 1.00 95.06 123 GLY A N 1
ATOM 973 C CA . GLY A 1 123 ? -4.873 -9.901 -4.664 1.00 95.06 123 GLY A CA 1
ATOM 974 C C . GLY A 1 123 ? -5.074 -11.212 -3.903 1.00 95.06 123 GLY A C 1
ATOM 975 O O . GLY A 1 123 ? -6.212 -11.622 -3.676 1.00 95.06 123 GLY A O 1
ATOM 976 N N . ASP A 1 124 ? -3.989 -11.805 -3.395 1.00 96.44 124 ASP A N 1
ATOM 977 C CA . ASP A 1 124 ? -4.034 -13.044 -2.600 1.00 96.44 124 ASP A CA 1
ATOM 978 C C . ASP A 1 124 ? -4.920 -12.917 -1.353 1.00 96.44 124 ASP A C 1
ATOM 980 O O . ASP A 1 124 ? -5.535 -13.883 -0.898 1.00 96.44 124 ASP A O 1
ATOM 984 N N . ARG A 1 125 ? -5.002 -11.706 -0.792 1.00 96.94 125 ARG A N 1
ATOM 985 C CA . ARG A 1 125 ? -5.755 -11.401 0.431 1.00 96.94 125 ARG A CA 1
ATOM 986 C C . ARG A 1 125 ? -7.002 -10.561 0.174 1.00 96.94 125 ARG A C 1
ATOM 988 O O . ARG A 1 125 ? -7.540 -9.960 1.109 1.00 96.94 125 ARG A O 1
ATOM 995 N N . TRP A 1 126 ? -7.503 -10.539 -1.062 1.00 96.44 126 TRP A N 1
ATOM 996 C CA . TRP A 1 126 ? -8.646 -9.708 -1.449 1.00 96.44 126 TRP A CA 1
ATOM 997 C C . TRP A 1 126 ? -9.892 -9.969 -0.595 1.00 96.44 126 TRP A C 1
ATOM 999 O O . TRP A 1 126 ? -10.547 -9.035 -0.131 1.00 96.44 126 TRP A O 1
ATOM 1009 N N . GLY A 1 127 ? -10.186 -11.242 -0.308 1.00 95.00 127 GLY A N 1
ATOM 1010 C CA . GLY A 1 127 ? -11.319 -11.626 0.538 1.00 95.00 127 GLY A CA 1
ATOM 1011 C C . GLY A 1 127 ? -11.217 -11.086 1.970 1.00 95.00 127 GLY A C 1
ATOM 1012 O O . GLY A 1 127 ? -12.213 -10.633 2.531 1.00 95.00 127 GLY A O 1
ATOM 1013 N N . GLU A 1 128 ? -10.015 -11.055 2.551 1.00 96.75 128 GLU A N 1
ATOM 1014 C CA . GLU A 1 128 ? -9.794 -10.440 3.866 1.00 96.75 128 GLU A CA 1
ATOM 1015 C C . GLU A 1 128 ? -9.937 -8.917 3.800 1.00 96.75 128 GLU A C 1
ATOM 1017 O O . GLU A 1 128 ? -10.533 -8.298 4.685 1.00 96.75 128 GLU A O 1
ATOM 1022 N N . LEU A 1 129 ? -9.400 -8.306 2.740 1.00 97.62 129 LEU A N 1
ATOM 1023 C CA . LEU A 1 129 ? -9.489 -6.869 2.504 1.00 97.62 129 LEU A CA 1
ATOM 1024 C C . LEU A 1 129 ? -10.933 -6.406 2.342 1.00 97.62 129 LEU A C 1
ATOM 1026 O O . LEU A 1 129 ? -11.231 -5.298 2.776 1.00 97.62 129 LEU A O 1
ATOM 1030 N N . CYS A 1 130 ? -11.831 -7.243 1.815 1.00 96.44 130 CYS A N 1
ATOM 1031 C CA . CYS A 1 130 ? -13.261 -6.949 1.735 1.00 96.44 130 CYS A CA 1
ATOM 1032 C C . CYS A 1 130 ? -13.900 -6.694 3.109 1.00 96.44 130 CYS A C 1
ATOM 1034 O O . CYS A 1 130 ? -14.840 -5.910 3.213 1.00 96.44 130 CYS A O 1
ATOM 1036 N N . GLY A 1 131 ? -13.398 -7.320 4.179 1.00 91.31 131 GLY A N 1
ATOM 1037 C CA . GLY A 1 131 ? -13.860 -7.105 5.555 1.00 91.31 131 GLY A CA 1
ATOM 1038 C C . GLY A 1 131 ? -15.258 -7.656 5.882 1.00 91.31 131 GLY A C 1
ATOM 1039 O O . GLY A 1 131 ? -15.600 -7.769 7.057 1.00 91.31 131 GLY A O 1
ATOM 1040 N N . SER A 1 132 ? -16.061 -8.032 4.882 1.00 91.75 132 SER A N 1
ATOM 1041 C CA . SER A 1 132 ? -17.341 -8.727 5.049 1.00 91.75 132 SER A CA 1
ATOM 1042 C C . SER A 1 132 ? -17.717 -9.542 3.808 1.00 91.75 132 SER A C 1
ATOM 1044 O O . SER A 1 132 ? -17.283 -9.240 2.692 1.00 91.75 132 SER A O 1
ATOM 1046 N N . ALA A 1 133 ? -18.567 -10.557 3.998 1.00 92.38 133 ALA A N 1
ATOM 1047 C CA . ALA A 1 133 ? -19.101 -11.367 2.902 1.00 92.38 133 ALA A CA 1
ATOM 1048 C C . ALA A 1 133 ? -19.932 -10.532 1.912 1.00 92.38 133 ALA A C 1
ATOM 1050 O O . ALA A 1 133 ? -19.860 -10.769 0.713 1.00 92.38 133 ALA A O 1
ATOM 1051 N N . ASP A 1 134 ? -20.655 -9.514 2.387 1.00 92.56 134 ASP A N 1
ATOM 1052 C CA . ASP A 1 134 ? -21.480 -8.649 1.533 1.00 92.56 134 ASP A CA 1
ATOM 1053 C C . ASP A 1 134 ? -20.653 -7.754 0.602 1.00 92.56 134 ASP A C 1
ATOM 1055 O O . ASP A 1 134 ? -21.118 -7.368 -0.471 1.00 92.56 134 ASP A O 1
ATOM 1059 N N . VAL A 1 135 ? -19.461 -7.337 1.040 1.00 93.50 135 VAL A N 1
ATOM 1060 C CA . VAL A 1 135 ? -18.518 -6.595 0.192 1.00 93.50 135 VAL A 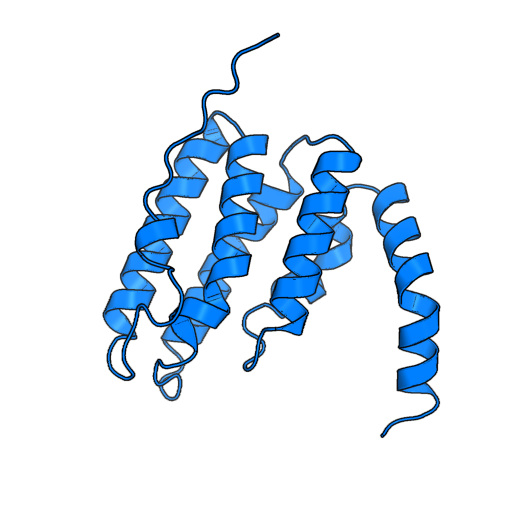CA 1
ATOM 1061 C C . VAL A 1 135 ? -17.852 -7.557 -0.781 1.00 93.50 135 VAL A C 1
ATOM 1063 O O . VAL A 1 135 ? -17.827 -7.289 -1.978 1.00 93.50 135 VAL A O 1
ATOM 1066 N N . ALA A 1 136 ? -17.385 -8.707 -0.287 1.00 93.75 136 ALA A N 1
ATOM 1067 C CA . ALA A 1 136 ? -16.760 -9.728 -1.122 1.00 93.75 136 ALA A CA 1
ATOM 1068 C C . ALA A 1 136 ? -17.701 -10.235 -2.228 1.00 93.75 136 ALA A C 1
ATOM 1070 O O . ALA A 1 136 ? -17.276 -10.364 -3.371 1.00 93.75 136 ALA A O 1
ATOM 1071 N N . GLY A 1 137 ? -18.976 -10.468 -1.906 1.00 93.12 137 GLY A N 1
ATOM 1072 C CA . GLY A 1 137 ? -19.998 -10.906 -2.856 1.00 93.12 137 GLY A CA 1
ATOM 1073 C C . GLY A 1 137 ? -20.225 -9.889 -3.969 1.00 93.12 137 GLY A C 1
ATOM 1074 O O . GLY A 1 137 ? -20.173 -10.255 -5.136 1.00 93.12 137 GLY A O 1
ATOM 1075 N N . LYS A 1 138 ? -20.350 -8.601 -3.622 1.00 93.38 138 LYS A N 1
ATOM 1076 C CA . LYS A 1 138 ? -20.461 -7.521 -4.614 1.00 93.38 138 LYS A CA 1
ATOM 1077 C C . LYS A 1 138 ? -19.268 -7.518 -5.579 1.00 93.38 138 LYS A C 1
ATOM 1079 O O . LYS A 1 138 ? -19.460 -7.517 -6.787 1.00 93.38 138 LYS A O 1
ATOM 1084 N N . TRP A 1 139 ? -18.044 -7.566 -5.053 1.00 93.81 139 TRP A N 1
ATOM 1085 C CA . TRP A 1 139 ? -16.837 -7.606 -5.886 1.00 93.81 139 TRP A CA 1
ATOM 1086 C C . TRP A 1 139 ? -16.753 -8.867 -6.751 1.00 93.81 139 TRP A C 1
ATOM 1088 O O . TRP A 1 139 ? -16.300 -8.799 -7.892 1.00 93.81 139 TRP A O 1
ATOM 1098 N N . ALA A 1 140 ? -17.193 -10.016 -6.234 1.00 91.94 140 ALA A N 1
ATOM 1099 C CA . ALA A 1 140 ? -17.269 -11.243 -7.014 1.00 91.94 140 ALA A CA 1
ATOM 1100 C C . ALA A 1 140 ? -18.264 -11.106 -8.176 1.00 91.94 140 ALA A C 1
ATOM 1102 O O . ALA A 1 140 ? -17.914 -11.451 -9.303 1.00 91.94 140 ALA A O 1
ATOM 1103 N N . ASP A 1 141 ? -19.456 -10.561 -7.929 1.00 93.50 141 ASP A N 1
ATOM 1104 C CA . ASP A 1 141 ? -20.480 -10.338 -8.955 1.00 93.50 141 ASP A CA 1
ATOM 1105 C C . ASP A 1 141 ? -20.005 -9.356 -10.039 1.00 93.50 141 ASP A C 1
ATOM 1107 O O . ASP A 1 141 ? -20.209 -9.602 -11.231 1.00 93.50 141 ASP A O 1
ATOM 1111 N N . ASP A 1 142 ? -19.305 -8.290 -9.645 1.00 90.69 142 ASP A N 1
ATOM 1112 C CA . ASP A 1 142 ? -18.772 -7.286 -10.571 1.00 90.69 142 ASP A CA 1
ATOM 1113 C C . ASP A 1 142 ? -17.659 -7.865 -11.473 1.00 90.69 142 ASP A C 1
ATOM 1115 O O . ASP A 1 142 ? -17.589 -7.559 -12.666 1.00 90.69 142 ASP A O 1
ATOM 1119 N N . LEU A 1 143 ? -16.798 -8.739 -10.935 1.00 87.44 143 LEU A N 1
ATOM 1120 C CA . LEU A 1 143 ? -15.619 -9.259 -11.644 1.00 87.44 143 LEU A CA 1
ATOM 1121 C C . LEU A 1 143 ? -15.855 -10.584 -12.385 1.00 87.44 143 LEU A C 1
ATOM 1123 O O . LEU A 1 143 ? -15.143 -10.881 -13.349 1.00 87.44 143 LEU A O 1
ATOM 1127 N N . VAL A 1 144 ? -16.830 -11.401 -11.968 1.00 88.94 144 VAL A N 1
ATOM 1128 C CA . VAL A 1 144 ? -16.994 -12.780 -12.470 1.00 88.94 144 VAL A CA 1
ATOM 1129 C C . VAL A 1 144 ? -17.244 -12.843 -13.975 1.00 88.94 144 VAL A C 1
ATOM 1131 O O . VAL A 1 144 ? -16.781 -13.774 -14.635 1.00 88.94 144 VAL A O 1
ATOM 1134 N N . SER A 1 145 ? -17.959 -11.865 -14.535 1.00 88.12 145 SER A N 1
ATOM 1135 C CA . SER A 1 145 ? -18.261 -11.820 -15.970 1.00 88.12 145 SER A CA 1
ATOM 1136 C C . SER A 1 145 ? -16.984 -11.656 -16.801 1.00 88.12 145 SER A C 1
ATOM 1138 O O . SER A 1 145 ? -16.716 -12.464 -17.692 1.00 88.12 145 SER A O 1
ATOM 1140 N N . THR A 1 146 ? -16.151 -10.682 -16.437 1.00 86.56 146 THR A N 1
ATOM 1141 C CA . THR A 1 146 ? -14.849 -10.417 -17.055 1.00 86.56 146 THR A CA 1
ATOM 1142 C C . THR A 1 146 ? -13.893 -11.592 -16.875 1.00 86.56 146 THR A C 1
ATOM 1144 O O . THR A 1 146 ? -13.298 -12.045 -17.848 1.00 86.56 146 THR A O 1
ATOM 1147 N N . LEU A 1 147 ? -13.788 -12.154 -15.664 1.00 85.06 147 LEU A N 1
ATOM 1148 C CA . LEU A 1 147 ? -12.914 -13.304 -15.395 1.00 85.06 147 LEU A CA 1
ATOM 1149 C C . LEU A 1 147 ? -13.296 -14.525 -16.239 1.00 85.06 147 LEU A C 1
ATOM 1151 O O . LEU A 1 147 ? -12.431 -15.153 -16.850 1.00 85.06 147 LEU A O 1
ATOM 1155 N N . ARG A 1 148 ? -14.596 -14.835 -16.335 1.00 89.00 148 ARG A N 1
ATOM 1156 C CA . ARG A 1 148 ? -15.088 -15.914 -17.204 1.00 89.00 148 ARG A CA 1
ATOM 1157 C C . ARG A 1 148 ? -14.742 -15.660 -18.664 1.00 89.00 148 ARG A C 1
ATOM 1159 O O . ARG A 1 148 ? -14.352 -16.602 -19.349 1.00 89.00 148 ARG A O 1
ATOM 1166 N N . HIS A 1 149 ? -14.872 -14.424 -19.142 1.00 88.25 149 HIS A N 1
ATOM 1167 C CA . HIS A 1 149 ? -14.502 -14.082 -20.511 1.00 88.25 149 HIS A CA 1
ATOM 1168 C C . HIS A 1 149 ? -13.006 -14.328 -20.763 1.00 88.25 149 HIS A C 1
ATOM 1170 O O . HIS A 1 149 ? -12.674 -15.096 -21.663 1.00 88.25 149 HIS A O 1
ATOM 1176 N N . CYS A 1 150 ? -12.126 -13.796 -19.909 1.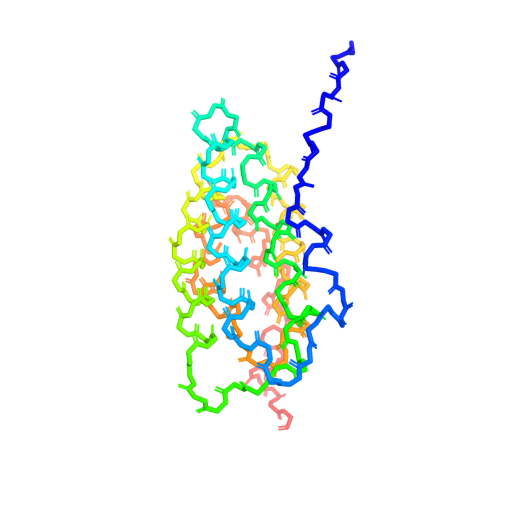00 85.50 150 CYS A N 1
ATOM 1177 C CA . CYS A 1 150 ? -10.674 -13.960 -20.034 1.00 85.50 150 CYS A CA 1
ATOM 1178 C C . CYS A 1 150 ? -10.217 -15.428 -19.966 1.00 85.50 150 CYS A C 1
ATOM 1180 O O . CYS A 1 150 ? -9.307 -15.822 -20.686 1.00 85.50 150 CYS A O 1
ATOM 1182 N N . TRP A 1 151 ? -10.835 -16.256 -19.116 1.00 84.88 151 TRP A N 1
ATOM 1183 C CA . TRP A 1 151 ? -10.464 -17.673 -18.990 1.00 84.88 151 TRP A CA 1
ATOM 1184 C C . TRP A 1 151 ? -11.011 -18.566 -20.104 1.00 84.88 151 TRP A C 1
ATOM 1186 O O . TRP A 1 151 ? -10.434 -19.614 -20.380 1.00 84.88 151 TRP A O 1
ATOM 1196 N N . THR A 1 152 ? -12.127 -18.187 -20.728 1.00 88.12 152 THR A N 1
ATOM 1197 C CA . THR A 1 152 ? -12.721 -18.959 -21.834 1.00 88.12 152 THR A CA 1
ATOM 1198 C C . THR A 1 152 ? -12.158 -18.564 -23.194 1.00 88.12 152 THR A C 1
ATOM 1200 O O . THR A 1 152 ? -12.143 -19.392 -24.101 1.00 88.12 152 THR A O 1
ATOM 1203 N N . HIS A 1 153 ? -11.674 -17.329 -23.322 1.00 76.88 153 HIS A N 1
ATOM 1204 C CA . HIS A 1 153 ? -11.070 -16.788 -24.535 1.00 76.88 153 HIS A CA 1
ATOM 1205 C C . HIS A 1 153 ? -9.698 -16.193 -24.189 1.00 76.88 153 HIS A C 1
ATOM 1207 O O . HIS A 1 153 ? -9.562 -14.970 -24.128 1.00 76.88 153 HIS A O 1
ATOM 1213 N N . PRO A 1 154 ? -8.689 -17.036 -23.897 1.00 66.81 154 PRO A N 1
ATOM 1214 C CA . PRO A 1 154 ? -7.338 -16.539 -23.688 1.00 66.81 154 PRO A CA 1
ATOM 1215 C C . PRO A 1 154 ? -6.848 -15.856 -24.973 1.00 66.81 154 PRO A C 1
ATOM 1217 O O . PRO A 1 154 ? -7.022 -16.408 -26.062 1.00 66.81 154 PRO A O 1
ATOM 1220 N N . ASN A 1 155 ? -6.290 -14.649 -24.829 1.00 60.75 155 ASN A N 1
ATOM 1221 C CA . ASN A 1 155 ? -5.643 -13.908 -25.921 1.00 60.75 155 ASN A CA 1
ATOM 1222 C C . ASN A 1 155 ? -4.509 -14.710 -26.569 1.00 60.75 155 ASN A C 1
ATOM 1224 O O . ASN A 1 155 ? -3.780 -15.404 -25.822 1.00 60.75 155 ASN A O 1
#

Sequence (155 aa):
MKTEKTHKWIFPARFRANAYSWKASRLACQRLREAVSEIKKVAKKEPELGGEGAVRLMEKLWPALEHIDTSSGALGSAVNKALDDLIPIIVKAPTDKKIRDKWLERLWQAMADDGVDYLSPVGDRWGELCGSADVAGKWADDLVSTLRHCWTHPN

Foldseek 3Di:
DPPPPPDDQPLCVCLDAQNDAQACLVVLLVSLVVLLVVLVVCCVPQLLVSLVSLLSVLLRCQRRCVRYNCVVVSNLVSLLVSCVSRLVSLLPHPDDQVSLLVSLVSLVVSCVPRPPRSSVVCVVCVVSSLNDPVSVVVVCVVCVVVVVVCVVDPD

Secondary structure (DSSP, 8-state):
---------SHHHHS-TT---TT-HHHHHHHHHHHHHHHHHHHTT-HHHHHHHHHHHHTTHHHHHTTS--TTSHHHHHHHHHHHHHHHHHHHS---HHHHHHHHHHHHHHHHH-TT-TTHHHHHTHHHHH-SHHHHHHHHHHHHHHHHHHHHS--

Radius of gyration: 16.33 Å; chains: 1; bounding box: 42×38×44 Å

pLDDT: mean 93.32, std 10.77, range [34.62, 98.81]